Protein AF-A0A958CB71-F1 (afdb_monomer)

pLDDT: mean 80.76, std 16.81, range [41.22, 97.69]

Nearest PDB structures (foldseek):
  7br7-assembly1_l  TM=6.319E-01  e=3.573E+00  Human herpesvirus 4 strain B95-8
  8xa0-assembly1_G  TM=5.308E-01  e=7.046E+00  Human alphaherpesvirus 3
  6b43-assembly1_F  TM=5.140E-01  e=6.227E+00  Human gammaherpesvirus 8
  6cgr-assembly1_E  TM=4.908E-01  e=5.855E+00  Human alphaherpesvirus 1
  3e99-assembly1_A  TM=2.920E-01  e=9.018E+00  Burkholderia mallei ATCC 23344

Foldseek 3Di:
DDDQPDDDDDCVVVVVDPQFGKDKDKDWADDDDPDPPPPDDHTDIDIWMWGRHPVGIDIDD

Secondary structure (DSSP, 8-state):
-----PPP---TTGGGSPTT-EEEEEEEE------TTS-----EEEEEEEEE-SSSEEEE-

Solvent-accessible surface area (backbone atoms only — not comparable to full-atom values): 4138 Å² total; per-residue (Å²): 134,88,75,81,84,75,82,82,79,88,54,69,68,53,73,72,42,59,72,71,31,73,48,75,44,84,39,70,42,82,71,86,72,92,49,92,84,61,72,80,68,76,62,53,70,49,71,42,38,37,35,28,46,96,88,50,74,47,81,48,128

Radius of gyration: 15.67 Å; Cα contacts (8 Å, |Δi|>4): 76; chains: 1; bounding box: 31×17×45 Å

Sequence (61 aa):
MKTSHGTEFNVAQLLKEPVGGRRSFEMEIPMDFEEEELNQSDPLTGTVNMLRTNRGVLLEA

Structure (mmCIF, N/CA/C/O backbone):
data_AF-A0A958CB71-F1
#
_entry.id   AF-A0A958CB71-F1
#
loop_
_atom_site.group_PDB
_atom_site.id
_atom_site.type_symbol
_atom_site.label_atom_id
_atom_site.label_alt_id
_atom_site.label_comp_id
_atom_site.label_asym_id
_atom_site.label_entity_id
_atom_site.label_seq_id
_atom_site.pdbx_PDB_ins_code
_atom_site.Cartn_x
_atom_site.Cartn_y
_atom_site.Cartn_z
_atom_site.occupancy
_atom_site.B_iso_or_equiv
_atom_site.auth_seq_id
_atom_site.auth_comp_id
_atom_site.auth_asym_id
_atom_site.auth_atom_id
_atom_site.pdbx_PDB_model_num
ATOM 1 N N . MET A 1 1 ? -6.383 -8.673 -29.523 1.00 41.22 1 MET A N 1
ATOM 2 C CA . MET A 1 1 ? -6.943 -8.185 -28.246 1.00 41.22 1 MET A CA 1
ATOM 3 C C . MET A 1 1 ? -5.752 -8.006 -27.312 1.00 41.22 1 MET A C 1
ATOM 5 O O . MET A 1 1 ? -5.233 -9.010 -26.851 1.00 41.22 1 MET A O 1
ATOM 9 N N . LYS A 1 2 ? -5.195 -6.789 -27.190 1.00 44.34 2 LYS A N 1
ATOM 10 C CA . LYS A 1 2 ? -4.010 -6.537 -26.347 1.00 44.34 2 LYS A CA 1
ATOM 11 C C . LYS A 1 2 ? -4.460 -6.578 -24.883 1.00 44.34 2 LYS A C 1
ATOM 13 O O . LYS A 1 2 ? -5.307 -5.781 -24.489 1.00 44.34 2 LYS A O 1
ATOM 18 N N . THR A 1 3 ? -3.976 -7.544 -24.113 1.00 41.97 3 THR A N 1
ATOM 19 C CA . THR A 1 3 ? -4.226 -7.637 -22.671 1.00 41.97 3 THR A CA 1
ATOM 20 C C . THR A 1 3 ? -3.315 -6.639 -21.966 1.00 41.97 3 THR A C 1
ATOM 22 O O . THR A 1 3 ? -2.099 -6.806 -21.999 1.00 41.97 3 THR A O 1
ATOM 25 N N . SER A 1 4 ? -3.869 -5.588 -21.353 1.00 49.41 4 SER A N 1
ATOM 26 C CA . SER A 1 4 ? -3.084 -4.760 -20.431 1.00 49.41 4 SER A CA 1
ATOM 27 C C . SER A 1 4 ? -2.692 -5.626 -19.234 1.00 49.41 4 SER A C 1
ATOM 29 O O . SER A 1 4 ? -3.573 -6.096 -18.510 1.00 49.41 4 SER A O 1
ATOM 31 N N . HIS A 1 5 ? -1.399 -5.856 -19.025 1.00 59.75 5 HIS A N 1
ATOM 32 C CA . HIS A 1 5 ? -0.912 -6.492 -17.805 1.00 59.75 5 HIS A CA 1
ATOM 33 C C . HIS A 1 5 ? -0.981 -5.445 -16.687 1.00 59.75 5 HIS A C 1
ATOM 35 O O . HIS A 1 5 ? -0.170 -4.527 -16.640 1.00 59.75 5 HIS A O 1
ATOM 41 N N . GLY A 1 6 ? -2.020 -5.513 -15.853 1.00 65.56 6 GLY A N 1
ATOM 42 C CA . GLY A 1 6 ? -2.145 -4.647 -14.682 1.00 65.56 6 GLY A CA 1
ATOM 43 C C . GLY A 1 6 ? -1.258 -5.144 -13.540 1.00 65.56 6 GLY A C 1
ATOM 44 O O . GLY A 1 6 ? -1.152 -6.349 -13.326 1.00 65.56 6 GLY A O 1
ATOM 45 N N . THR A 1 7 ? -0.636 -4.229 -12.798 1.00 76.88 7 THR A N 1
ATOM 46 C CA . THR A 1 7 ? 0.104 -4.557 -11.571 1.00 76.88 7 THR A CA 1
ATOM 47 C C . THR A 1 7 ? -0.880 -4.823 -10.428 1.00 76.88 7 THR A C 1
ATOM 49 O O . THR A 1 7 ? -1.733 -3.986 -10.127 1.00 76.88 7 THR A O 1
ATOM 5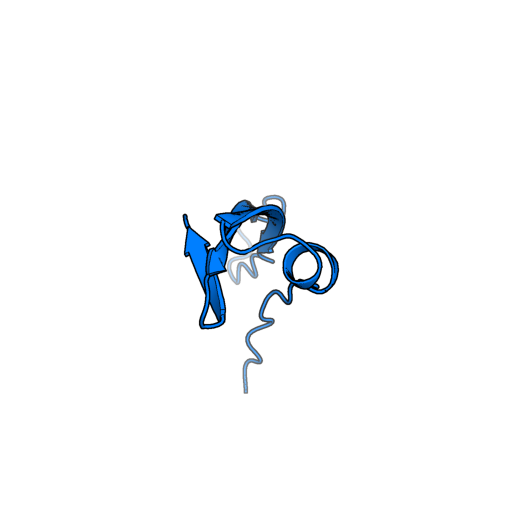2 N N . GLU A 1 8 ? -0.759 -5.976 -9.772 1.00 86.31 8 GLU A N 1
ATOM 53 C CA . GLU A 1 8 ? -1.576 -6.351 -8.613 1.00 86.31 8 GLU A CA 1
ATOM 54 C C . GLU A 1 8 ? -0.781 -6.210 -7.307 1.00 86.31 8 GLU A C 1
ATOM 56 O O . GLU A 1 8 ? 0.396 -6.556 -7.239 1.00 86.31 8 GLU A O 1
ATOM 61 N N . PHE A 1 9 ? -1.436 -5.744 -6.238 1.00 87.81 9 PHE A N 1
ATOM 62 C CA . PHE A 1 9 ? -0.801 -5.523 -4.935 1.00 87.81 9 PHE A CA 1
ATOM 63 C C . PHE A 1 9 ? -1.470 -6.352 -3.837 1.00 87.81 9 PHE A C 1
ATOM 65 O O . PHE A 1 9 ? -2.677 -6.251 -3.603 1.00 87.81 9 PHE A O 1
ATOM 72 N N . ASN A 1 10 ? -0.683 -7.129 -3.087 1.00 91.31 10 ASN A N 1
ATOM 73 C CA . ASN A 1 10 ? -1.187 -7.834 -1.909 1.00 91.31 10 ASN A CA 1
ATOM 74 C C . ASN A 1 10 ? -1.254 -6.897 -0.693 1.00 91.31 10 ASN A C 1
ATOM 76 O O . ASN A 1 10 ? -0.275 -6.690 0.024 1.00 91.31 10 ASN A O 1
ATOM 80 N N . VAL A 1 11 ? -2.453 -6.389 -0.413 1.00 92.88 11 VAL A N 1
ATOM 81 C CA . VAL A 1 11 ? -2.701 -5.446 0.690 1.00 92.88 11 VAL A CA 1
ATOM 82 C C . VAL A 1 11 ? -3.080 -6.117 2.017 1.00 92.88 11 VAL A C 1
ATOM 84 O O . VAL A 1 11 ? -3.441 -5.429 2.972 1.00 92.88 11 VAL A O 1
ATOM 87 N N . ALA A 1 12 ? -2.988 -7.447 2.136 1.00 94.56 12 ALA A N 1
ATOM 88 C CA . ALA A 1 12 ? -3.448 -8.163 3.331 1.00 94.56 12 ALA A CA 1
ATOM 89 C C . ALA A 1 12 ? -2.748 -7.706 4.623 1.00 94.56 12 ALA A C 1
ATOM 91 O O . ALA A 1 12 ? -3.363 -7.704 5.686 1.00 94.56 12 ALA A O 1
ATOM 92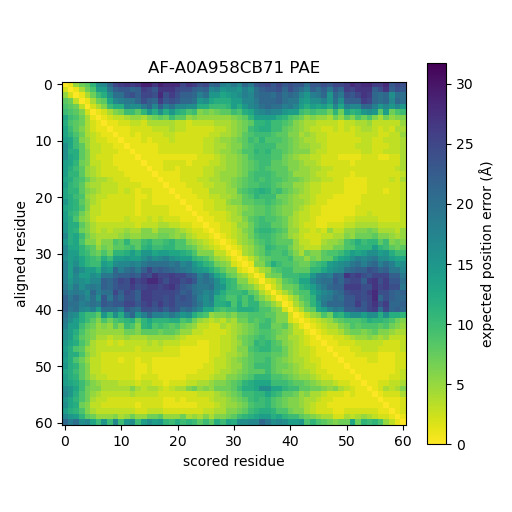 N N . GLN A 1 13 ? -1.473 -7.306 4.547 1.00 92.00 13 GLN A N 1
ATOM 93 C CA . GLN A 1 13 ? -0.741 -6.782 5.707 1.00 92.00 13 GLN A CA 1
ATOM 94 C C . GLN A 1 13 ? -1.210 -5.378 6.097 1.00 92.00 13 GLN A C 1
ATOM 96 O O . GLN A 1 13 ? -1.398 -5.115 7.280 1.00 92.00 13 GLN A O 1
ATOM 101 N N . LEU A 1 14 ? -1.496 -4.511 5.122 1.00 95.62 14 LEU A N 1
ATOM 102 C CA . LEU A 1 14 ? -2.058 -3.181 5.376 1.00 95.62 14 LEU A CA 1
ATOM 103 C C . LEU A 1 14 ? -3.438 -3.278 6.045 1.00 95.62 14 LEU A C 1
ATOM 105 O O . LEU A 1 14 ? -3.739 -2.544 6.981 1.00 95.62 14 LEU A O 1
ATOM 109 N N . LEU A 1 15 ? -4.269 -4.234 5.623 1.00 94.94 15 LEU A N 1
ATOM 110 C CA . LEU A 1 15 ? -5.600 -4.447 6.203 1.00 94.94 15 LEU A CA 1
ATOM 111 C C . LEU A 1 15 ? -5.575 -4.959 7.652 1.00 94.94 15 LEU A C 1
ATOM 113 O O . LEU A 1 15 ? -6.604 -4.912 8.331 1.00 94.94 15 LEU A O 1
ATOM 117 N N . LYS A 1 16 ? -4.426 -5.428 8.149 1.00 95.19 16 LYS A N 1
ATOM 118 C CA . LYS A 1 16 ? -4.248 -5.806 9.560 1.00 95.19 16 LYS A CA 1
ATOM 119 C C . LYS A 1 16 ? -3.882 -4.616 10.451 1.00 95.19 16 LYS A C 1
ATOM 121 O O . LYS A 1 16 ? -4.060 -4.703 11.662 1.00 95.19 16 LYS A O 1
ATOM 126 N N . GLU A 1 17 ? -3.404 -3.515 9.882 1.00 96.38 17 GLU A N 1
ATOM 127 C CA . GLU A 1 17 ? -3.005 -2.314 10.629 1.00 96.38 17 GLU A CA 1
ATOM 128 C C . GLU A 1 17 ? -4.213 -1.454 11.002 1.00 96.38 17 GLU A C 1
ATOM 130 O O . GLU A 1 17 ? -5.192 -1.487 10.274 1.00 96.38 17 GLU A O 1
ATOM 135 N N . PRO A 1 18 ? -4.201 -0.646 12.072 1.00 97.69 18 PRO A N 1
ATOM 136 C CA . PRO A 1 18 ? -5.305 0.269 12.379 1.00 97.69 18 PRO A CA 1
ATOM 137 C C . PRO A 1 18 ? -5.659 1.223 11.222 1.00 97.69 18 PRO A C 1
ATOM 139 O O . PRO A 1 18 ? -4.855 1.464 10.322 1.00 97.69 18 PRO A O 1
ATOM 142 N N . VAL A 1 19 ? -6.860 1.815 11.256 1.00 97.50 19 VAL A N 1
ATOM 143 C CA . VAL A 1 19 ? -7.189 2.946 10.366 1.00 97.50 19 VAL A CA 1
ATOM 144 C C . VAL A 1 19 ? -6.128 4.037 10.548 1.00 97.50 19 VAL A C 1
ATOM 146 O O . VAL A 1 19 ? -5.811 4.405 11.677 1.00 97.50 19 VAL A O 1
ATOM 149 N N . GLY A 1 20 ? -5.573 4.527 9.440 1.00 97.06 20 GLY A N 1
ATOM 150 C CA . GLY A 1 20 ? -4.412 5.418 9.418 1.00 97.06 20 GLY A CA 1
ATOM 151 C C . GLY A 1 20 ? -3.075 4.720 9.128 1.00 97.06 20 GLY A C 1
ATOM 152 O O . GLY A 1 20 ? -2.087 5.415 8.886 1.00 97.06 20 GLY A O 1
ATOM 153 N N . GLY A 1 21 ? -3.036 3.381 9.133 1.00 97.38 21 GLY A N 1
ATOM 154 C CA . GLY A 1 21 ? -1.862 2.587 8.757 1.00 97.38 21 GLY A CA 1
ATOM 155 C C . GLY A 1 21 ? -1.423 2.853 7.318 1.00 97.38 21 GLY A C 1
ATOM 156 O O . GLY A 1 21 ? -2.267 3.083 6.447 1.00 97.38 21 GLY A O 1
ATOM 157 N N . ARG A 1 22 ? -0.109 2.855 7.080 1.00 97.06 22 ARG A N 1
ATOM 158 C CA . ARG A 1 22 ? 0.499 3.177 5.785 1.00 97.06 22 ARG A CA 1
ATOM 159 C C . ARG A 1 22 ? 1.492 2.107 5.377 1.00 97.06 22 ARG A C 1
ATOM 161 O O . ARG A 1 22 ? 2.316 1.688 6.188 1.00 97.06 22 ARG A O 1
ATOM 168 N N . ARG A 1 23 ? 1.462 1.728 4.102 1.00 95.19 23 ARG A N 1
ATOM 169 C CA . ARG A 1 23 ? 2.480 0.869 3.491 1.00 95.19 23 ARG A CA 1
ATOM 170 C C . ARG A 1 23 ? 2.831 1.336 2.095 1.00 95.19 23 ARG A C 1
ATOM 172 O O . ARG A 1 23 ? 1.959 1.775 1.353 1.00 95.19 23 ARG A O 1
ATOM 179 N N . SER A 1 24 ? 4.100 1.172 1.758 1.00 94.56 24 SER A N 1
ATOM 180 C CA . SER A 1 24 ? 4.628 1.395 0.422 1.00 94.56 24 SER A CA 1
ATOM 181 C C . SER A 1 24 ? 4.801 0.056 -0.283 1.00 94.56 24 SER A C 1
ATOM 183 O O . SER A 1 24 ? 5.212 -0.924 0.345 1.00 94.56 24 SER A O 1
ATOM 185 N N . PHE A 1 25 ? 4.479 0.016 -1.569 1.00 90.75 25 PHE A N 1
ATOM 186 C CA . PHE A 1 25 ? 4.668 -1.152 -2.419 1.00 90.75 25 PHE A CA 1
ATOM 187 C C . PHE A 1 25 ? 5.471 -0.747 -3.646 1.00 90.75 25 PHE A C 1
ATOM 189 O O . PHE A 1 25 ? 5.225 0.309 -4.230 1.00 90.75 25 PHE A O 1
ATOM 196 N N . GLU A 1 26 ? 6.420 -1.595 -4.021 1.00 89.00 26 GLU A N 1
ATOM 197 C CA . GLU A 1 26 ? 7.160 -1.448 -5.267 1.00 89.00 26 GLU A CA 1
ATOM 198 C C . GLU A 1 26 ? 6.240 -1.782 -6.439 1.00 89.00 26 GLU A C 1
ATOM 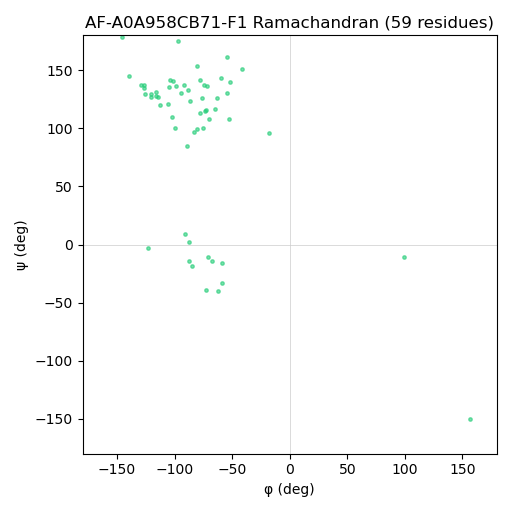200 O O . GLU A 1 26 ? 5.450 -2.728 -6.393 1.00 89.00 26 GLU A O 1
ATOM 205 N N . MET A 1 27 ? 6.318 -0.954 -7.469 1.00 86.25 27 MET A N 1
ATOM 206 C CA . MET A 1 27 ? 5.593 -1.097 -8.715 1.00 86.25 27 MET A CA 1
ATOM 207 C C . MET A 1 27 ? 6.609 -1.308 -9.824 1.00 86.25 27 MET A C 1
ATOM 209 O O . MET A 1 27 ? 7.506 -0.490 -9.998 1.00 86.25 27 MET A O 1
ATOM 213 N N . GLU A 1 28 ? 6.415 -2.363 -10.602 1.00 83.94 28 GLU A N 1
ATOM 214 C CA . GLU A 1 28 ? 7.122 -2.580 -11.857 1.00 83.94 28 GLU A CA 1
ATOM 215 C C . GLU 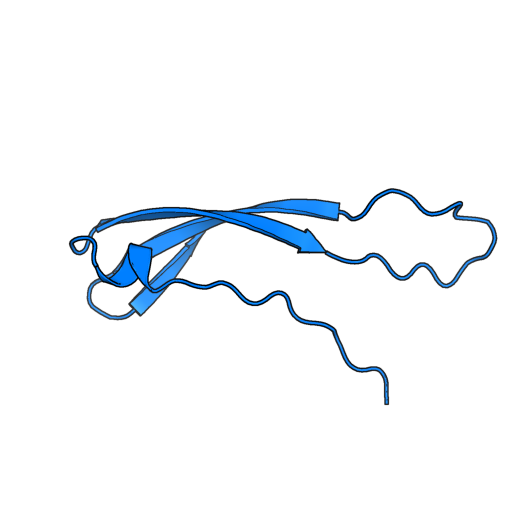A 1 28 ? 6.110 -2.465 -12.992 1.00 83.94 28 GLU A C 1
ATOM 217 O O . GLU A 1 28 ? 5.112 -3.195 -13.030 1.00 83.94 28 GLU A O 1
ATOM 222 N N . ILE A 1 29 ? 6.343 -1.510 -13.890 1.00 76.44 29 ILE A N 1
ATOM 223 C CA . ILE A 1 29 ? 5.548 -1.336 -15.100 1.00 76.44 29 ILE A CA 1
ATOM 224 C C . ILE A 1 29 ? 6.366 -1.913 -16.259 1.00 76.44 29 ILE A C 1
ATOM 226 O O . ILE A 1 29 ? 7.389 -1.321 -16.631 1.00 76.44 29 ILE A O 1
ATOM 230 N N . PRO A 1 30 ? 5.951 -3.057 -16.836 1.00 70.00 30 PRO A N 1
ATOM 231 C CA . PRO A 1 30 ? 6.584 -3.565 -18.040 1.00 70.00 30 PRO A CA 1
ATOM 232 C C . PRO A 1 30 ? 6.363 -2.560 -19.174 1.00 70.00 30 PRO A C 1
ATOM 234 O O . PRO A 1 30 ? 5.235 -2.147 -19.450 1.00 70.00 30 PRO A O 1
ATOM 237 N N . MET A 1 31 ? 7.457 -2.140 -19.802 1.00 69.00 31 MET A N 1
ATOM 238 C CA . MET A 1 31 ? 7.435 -1.219 -20.932 1.00 69.00 31 MET A CA 1
ATOM 239 C C . MET A 1 31 ? 7.581 -2.036 -22.214 1.00 69.00 31 MET A C 1
ATOM 241 O O . MET A 1 31 ? 8.679 -2.460 -22.567 1.00 69.00 31 MET A O 1
ATOM 245 N N . ASP A 1 32 ? 6.463 -2.278 -22.898 1.00 65.56 32 ASP A N 1
ATOM 246 C CA . ASP A 1 32 ? 6.473 -2.858 -24.241 1.00 65.56 32 ASP A CA 1
ATOM 247 C C . ASP A 1 32 ? 6.723 -1.730 -25.250 1.00 65.56 32 ASP A C 1
ATOM 249 O O . ASP A 1 32 ? 5.805 -0.998 -25.629 1.00 65.56 32 ASP A O 1
ATOM 253 N N . PHE A 1 33 ? 7.976 -1.560 -25.669 1.00 63.00 33 PHE A N 1
ATOM 254 C CA . PHE A 1 33 ? 8.313 -0.669 -26.777 1.00 63.00 33 PHE A CA 1
ATOM 255 C C . PHE A 1 33 ? 8.180 -1.428 -28.099 1.00 63.00 33 PHE A C 1
ATOM 257 O O . PHE A 1 33 ? 8.813 -2.462 -28.290 1.00 63.00 33 PHE A O 1
ATOM 264 N N . GLU A 1 34 ? 7.354 -0.920 -29.017 1.00 61.12 34 GLU A N 1
ATOM 265 C CA . GLU A 1 34 ? 7.156 -1.526 -30.345 1.00 61.12 34 GLU A CA 1
ATOM 266 C C . GLU A 1 34 ? 8.165 -1.031 -31.402 1.00 61.12 34 GLU A C 1
ATOM 268 O O . GLU A 1 34 ? 8.082 -1.441 -32.557 1.00 61.12 34 GLU A O 1
ATOM 273 N N . GLU A 1 35 ? 9.125 -0.172 -31.037 1.00 60.50 35 GLU A N 1
ATOM 274 C CA . GLU A 1 35 ? 10.118 0.388 -31.964 1.00 60.50 35 GLU A CA 1
ATOM 275 C C . GLU A 1 35 ? 11.503 -0.250 -31.763 1.00 60.50 35 GLU A C 1
ATOM 277 O O . GLU A 1 35 ? 12.095 -0.144 -30.691 1.00 60.50 35 GLU A O 1
ATOM 282 N N . GLU A 1 36 ? 12.036 -0.877 -32.821 1.00 58.75 36 GLU A N 1
ATOM 283 C CA . GLU A 1 36 ? 13.334 -1.585 -32.853 1.00 58.75 36 GLU A CA 1
ATOM 284 C C . GLU A 1 36 ? 14.545 -0.698 -32.491 1.00 58.75 36 GLU A C 1
ATOM 286 O O . GLU A 1 36 ? 15.614 -1.216 -32.173 1.00 58.75 36 GLU A O 1
ATOM 291 N N . GLU A 1 37 ? 14.395 0.632 -32.510 1.00 59.25 37 GLU A N 1
ATOM 292 C CA . GLU A 1 37 ? 15.454 1.590 -32.155 1.00 59.25 37 GLU A CA 1
ATOM 293 C C . GLU A 1 37 ? 15.512 1.921 -30.654 1.00 59.25 37 GLU A C 1
ATOM 295 O O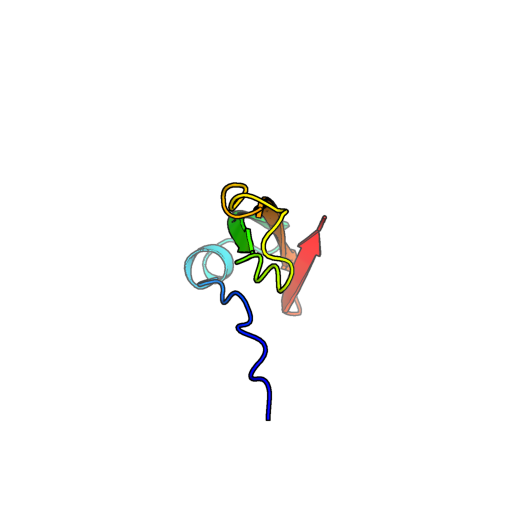 . GLU A 1 37 ? 16.517 2.452 -30.169 1.00 59.25 37 GLU A O 1
ATOM 300 N N . LEU A 1 38 ? 14.475 1.571 -29.888 1.00 61.16 38 LEU A N 1
ATOM 301 C CA . LEU A 1 38 ? 14.472 1.693 -28.435 1.00 61.16 38 LEU A CA 1
ATOM 302 C C . LEU A 1 38 ? 15.031 0.398 -27.849 1.00 61.16 38 LEU A C 1
ATOM 304 O O . LEU A 1 38 ? 14.295 -0.522 -27.499 1.00 61.16 38 LEU A O 1
ATOM 308 N N . ASN A 1 39 ? 16.362 0.324 -27.756 1.00 57.66 39 ASN A N 1
ATOM 309 C CA . ASN A 1 39 ? 17.032 -0.722 -26.988 1.00 57.66 39 ASN A CA 1
ATOM 310 C C . ASN A 1 39 ? 16.450 -0.725 -25.573 1.00 57.66 39 ASN A C 1
ATOM 312 O O . ASN A 1 39 ? 16.674 0.212 -24.809 1.00 57.66 39 ASN A O 1
ATOM 316 N N . GLN A 1 40 ? 15.670 -1.770 -25.307 1.00 57.16 40 GLN A N 1
ATOM 317 C CA . GLN A 1 40 ? 14.984 -2.125 -24.075 1.00 57.16 40 GLN A CA 1
ATOM 318 C C . GLN A 1 40 ? 15.554 -1.397 -22.848 1.00 57.16 40 GLN A C 1
ATOM 320 O O . GLN A 1 40 ? 16.565 -1.804 -22.280 1.00 57.16 40 GLN A O 1
ATOM 325 N N . SER A 1 41 ? 14.922 -0.287 -22.463 1.00 63.16 41 SER A N 1
ATOM 326 C CA . SER A 1 41 ? 15.197 0.339 -21.174 1.00 63.16 41 SER A CA 1
ATOM 327 C C . SER A 1 41 ? 14.547 -0.520 -20.095 1.00 63.16 41 SER A C 1
ATOM 329 O O . SER A 1 41 ? 13.417 -0.970 -20.292 1.00 63.16 41 SER A O 1
ATOM 331 N N . ASP A 1 42 ? 15.251 -0.743 -18.988 1.00 65.56 42 ASP A N 1
ATOM 332 C CA . ASP A 1 42 ? 14.772 -1.482 -17.815 1.00 65.56 42 ASP A CA 1
ATOM 333 C C . ASP A 1 42 ? 13.304 -1.153 -17.449 1.00 65.56 42 ASP A C 1
ATOM 335 O O . ASP A 1 42 ? 12.837 -0.037 -17.720 1.00 65.56 42 ASP A O 1
ATOM 339 N N . PRO A 1 43 ? 12.551 -2.096 -16.839 1.00 71.12 43 PRO A N 1
ATOM 340 C CA . PRO A 1 43 ? 11.169 -1.852 -16.432 1.00 71.12 43 PRO A CA 1
ATOM 341 C C . PRO A 1 43 ? 11.065 -0.579 -15.590 1.00 71.12 43 PRO A C 1
ATOM 343 O O . PRO A 1 43 ? 11.913 -0.302 -14.740 1.00 71.12 43 PRO A O 1
A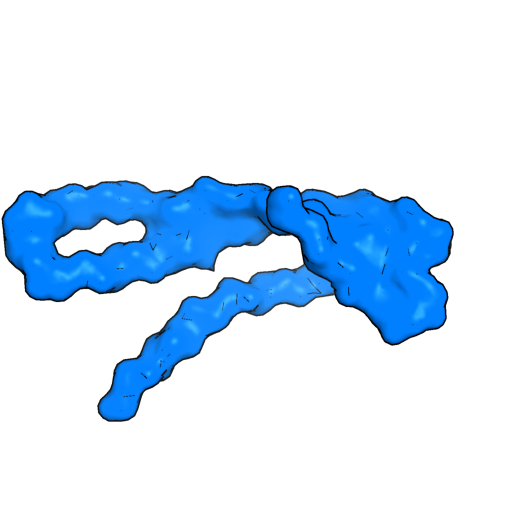TOM 346 N N . LEU A 1 44 ? 10.010 0.204 -15.822 1.00 77.38 44 LEU A N 1
ATOM 347 C CA . LEU A 1 44 ? 9.801 1.428 -15.062 1.00 77.38 44 LEU A CA 1
ATOM 348 C C . LEU A 1 44 ? 9.412 1.045 -13.631 1.00 77.38 44 LEU A C 1
ATOM 350 O O . LEU A 1 44 ? 8.307 0.558 -13.384 1.00 77.38 44 LEU A O 1
ATOM 354 N N . THR A 1 45 ? 10.335 1.265 -12.698 1.00 84.06 45 THR A N 1
ATOM 355 C CA . THR A 1 45 ? 10.117 1.023 -11.272 1.00 84.06 45 THR A CA 1
ATOM 356 C C . THR A 1 45 ? 9.597 2.278 -10.583 1.00 84.06 45 THR A C 1
ATOM 358 O O . THR A 1 45 ? 10.125 3.373 -10.792 1.00 84.06 45 THR A O 1
ATOM 361 N N . GLY A 1 46 ? 8.615 2.123 -9.705 1.00 86.88 46 GLY A N 1
ATOM 362 C CA . GLY A 1 46 ? 8.108 3.192 -8.854 1.00 86.88 46 GLY A CA 1
ATOM 363 C C . GLY A 1 46 ? 7.667 2.665 -7.497 1.00 86.88 46 GLY A C 1
ATOM 364 O O . GLY A 1 46 ? 7.702 1.466 -7.231 1.00 86.88 46 GLY A O 1
ATOM 365 N N . THR A 1 47 ? 7.210 3.573 -6.644 1.00 90.75 47 THR A N 1
ATOM 366 C CA . THR A 1 47 ? 6.659 3.224 -5.335 1.00 90.75 47 THR A CA 1
ATOM 367 C C . TH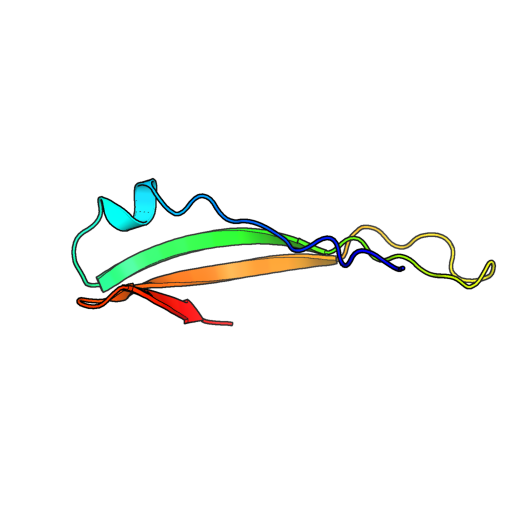R A 1 47 ? 5.272 3.820 -5.216 1.00 90.75 47 THR A C 1
ATOM 369 O O . THR A 1 47 ? 5.099 5.016 -5.435 1.00 90.75 47 THR A O 1
ATOM 372 N N . VAL A 1 48 ? 4.294 3.006 -4.827 1.00 91.12 48 VAL A N 1
ATOM 373 C CA . VAL A 1 48 ? 2.959 3.489 -4.459 1.00 91.12 48 VAL A CA 1
ATOM 374 C C . VAL A 1 48 ? 2.790 3.456 -2.956 1.00 91.12 48 VAL A C 1
ATOM 376 O O . VAL A 1 48 ? 3.132 2.469 -2.300 1.00 91.12 48 VAL A O 1
ATOM 379 N N . ASN A 1 49 ? 2.238 4.532 -2.405 1.00 95.25 49 ASN A N 1
ATOM 380 C CA . ASN A 1 49 ? 1.905 4.609 -0.993 1.00 95.25 49 ASN A CA 1
ATOM 381 C C . ASN A 1 49 ? 0.418 4.324 -0.817 1.00 95.25 49 ASN A C 1
ATOM 383 O O . ASN A 1 49 ? -0.426 4.792 -1.578 1.00 95.25 49 ASN A O 1
ATOM 387 N N . MET A 1 50 ? 0.087 3.521 0.186 1.00 96.38 50 MET A N 1
ATOM 388 C CA . MET A 1 50 ? -1.285 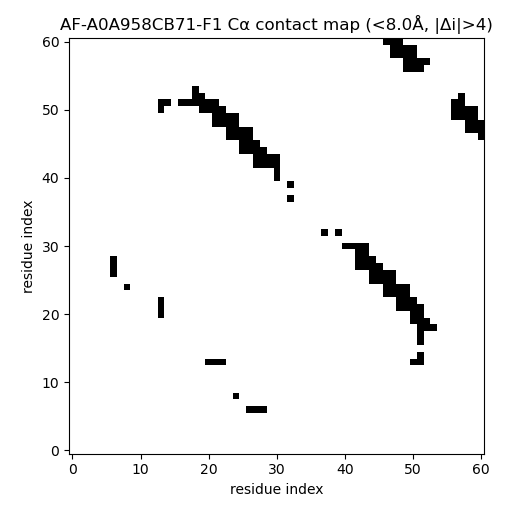3.144 0.479 1.00 96.38 50 MET A CA 1
ATOM 389 C C . MET A 1 50 ? -1.619 3.441 1.931 1.00 96.38 50 MET A C 1
ATOM 391 O O . MET A 1 50 ? -0.858 3.091 2.834 1.00 96.38 50 MET A O 1
ATOM 395 N N . LEU A 1 51 ? -2.791 4.032 2.148 1.00 97.56 51 LEU A N 1
ATOM 396 C CA . LEU A 1 51 ? -3.334 4.370 3.460 1.00 97.56 51 LEU A CA 1
ATOM 397 C C . LEU A 1 51 ? -4.593 3.544 3.738 1.00 97.56 51 LEU A C 1
ATOM 399 O O . LEU A 1 51 ? -5.558 3.578 2.967 1.00 97.56 51 LEU A O 1
ATOM 403 N N . ARG A 1 52 ? -4.636 2.851 4.882 1.00 97.38 52 ARG A N 1
ATOM 404 C CA . ARG A 1 52 ? -5.868 2.213 5.360 1.00 97.38 52 ARG A CA 1
ATOM 405 C C . ARG A 1 52 ? -6.831 3.284 5.866 1.00 97.38 52 ARG A C 1
ATOM 407 O O . ARG A 1 52 ? -6.591 3.925 6.887 1.00 97.38 52 ARG A O 1
ATOM 414 N N . THR A 1 53 ? -7.967 3.424 5.202 1.00 96.69 53 THR A N 1
ATOM 415 C CA . THR A 1 53 ? -9.079 4.267 5.656 1.00 96.69 53 THR A CA 1
ATOM 416 C C . THR A 1 53 ? -10.124 3.425 6.395 1.00 96.69 53 THR A C 1
ATOM 418 O O . THR A 1 53 ? -10.046 2.196 6.444 1.00 96.69 53 THR A O 1
ATOM 421 N N . ASN A 1 54 ? -11.150 4.068 6.953 1.00 95.75 54 ASN A N 1
ATOM 422 C CA . ASN A 1 54 ? -12.286 3.362 7.553 1.00 95.75 54 ASN A CA 1
ATOM 423 C C . ASN A 1 54 ? -13.202 2.668 6.524 1.00 95.75 54 ASN A C 1
ATOM 425 O O . ASN A 1 54 ? -14.085 1.910 6.920 1.00 95.75 54 ASN A O 1
ATOM 429 N N . ARG A 1 55 ? -13.025 2.939 5.225 1.00 93.31 55 ARG A N 1
ATOM 430 C CA . ARG A 1 55 ? -13.896 2.466 4.137 1.00 93.31 55 ARG A CA 1
ATOM 431 C C . ARG A 1 55 ? -13.165 1.674 3.053 1.00 93.31 55 ARG A C 1
ATOM 433 O O . ARG A 1 55 ? -13.809 1.186 2.133 1.00 93.31 55 ARG A O 1
ATOM 440 N N . GLY A 1 56 ? -11.846 1.533 3.154 1.00 94.44 56 GLY A N 1
ATOM 441 C CA . GLY A 1 56 ? -11.026 0.870 2.144 1.00 94.44 56 GLY A CA 1
ATOM 442 C C . GLY A 1 56 ? -9.574 1.327 2.191 1.00 94.44 56 GLY A C 1
ATOM 443 O O . GLY A 1 56 ? -9.072 1.717 3.247 1.00 94.44 56 GLY A O 1
ATOM 444 N N . VAL A 1 57 ? -8.913 1.313 1.038 1.00 95.75 57 VAL A N 1
ATOM 445 C CA . VAL A 1 57 ? -7.522 1.745 0.869 1.00 95.75 57 VAL A CA 1
ATOM 446 C C . VAL A 1 57 ? -7.489 2.959 -0.053 1.00 95.75 5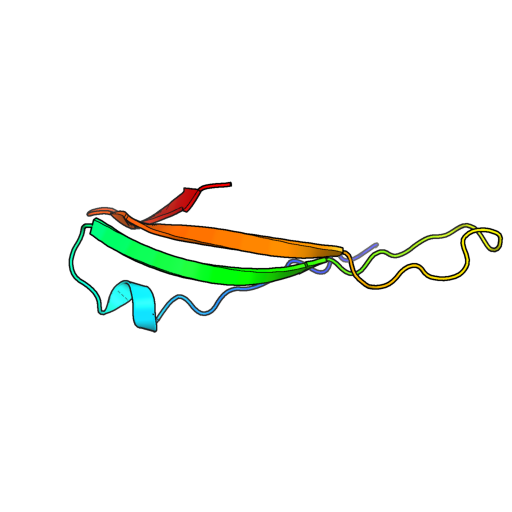7 VAL A C 1
ATOM 448 O O . VAL A 1 57 ? -8.115 2.944 -1.110 1.00 95.75 57 VAL A O 1
ATOM 451 N N . LEU A 1 58 ? -6.782 4.007 0.363 1.00 96.31 58 LEU A N 1
ATOM 452 C CA . LEU A 1 58 ? -6.461 5.154 -0.481 1.00 96.31 58 LEU A CA 1
ATOM 453 C C . LEU A 1 58 ? -5.076 4.934 -1.094 1.00 96.31 58 LEU A C 1
ATOM 455 O O . LEU A 1 58 ? -4.143 4.615 -0.359 1.00 96.31 58 LEU A O 1
ATOM 459 N N . LEU A 1 59 ? -4.960 5.106 -2.412 1.00 93.25 59 LEU A N 1
ATOM 460 C CA . LEU A 1 59 ? -3.676 5.183 -3.109 1.00 93.25 59 LEU A CA 1
ATOM 461 C C . LEU A 1 59 ? -3.194 6.638 -3.140 1.00 93.25 59 LEU A C 1
ATOM 463 O O . LEU A 1 59 ? -3.957 7.533 -3.504 1.00 93.25 59 LEU A O 1
ATOM 467 N N . GLU A 1 60 ? -1.929 6.842 -2.798 1.00 86.75 60 GLU A N 1
ATOM 468 C CA . GLU A 1 60 ? -1.218 8.118 -2.841 1.00 86.75 60 GLU A CA 1
ATOM 469 C C . GLU A 1 60 ? -0.015 7.963 -3.796 1.00 86.75 60 GLU A C 1
ATOM 471 O O . GLU A 1 60 ? 0.740 6.989 -3.687 1.00 86.75 60 GLU A O 1
ATOM 476 N N . ALA A 1 61 ? 0.120 8.896 -4.746 1.00 65.38 61 ALA A N 1
ATOM 477 C CA . ALA A 1 61 ? 1.220 8.983 -5.713 1.00 65.38 61 ALA A CA 1
ATOM 478 C C . ALA A 1 61 ? 2.205 10.085 -5.310 1.00 65.38 61 ALA A C 1
ATOM 480 O O . ALA A 1 61 ? 1.723 11.146 -4.845 1.00 65.38 61 ALA A O 1
#

Mean predicted aligned error: 8.08 Å